Protein AF-A0A2U1LQ80-F1 (afdb_monomer)

Solvent-accessible surface area (backbone atoms only — not comparable to full-atom values): 10717 Å² total; per-residue (Å²): 140,83,84,79,78,84,87,74,78,78,89,77,69,81,46,72,64,56,53,51,50,54,51,46,55,55,49,49,58,48,53,52,50,54,53,51,53,50,54,48,48,55,48,53,52,48,57,50,51,53,54,51,50,52,55,50,50,56,52,48,53,51,54,51,49,54,48,52,48,60,57,67,75,44,65,92,83,69,64,92,71,76,78,71,77,60,92,69,67,73,64,74,79,62,52,46,101,83,73,44,76,65,75,83,79,89,71,87,81,82,80,89,72,83,82,85,84,85,87,78,91,86,86,90,88,91,86,82,90,82,91,79,90,76,81,77,75,88,86,78,81,84,78,83,77,87,74,75,85,78,82,82,88,134

Radius of gyration: 53.51 Å; Cα contacts (8 Å, |Δi|>4): 10; chains: 1; bounding box: 124×68×144 Å

Sequence (154 aa):
MVQHSFKDPITGRVTDLEKIVKKFIRKSYRNQRETQETIWGIKMEYDGVLKSHASAIQKLEAQVGNLAETIRDRDAGGLPSTTETNPRDLAHAITTRSGLNYKEPTYPIMNDNENEKATSSNDVDKSTLVTDERRAKPYIPPIPFLGRMRKEKE

Foldseek 3Di:
DDDDDPDDDPVDCCDVVNVVVVVVVVVVVVVVVVVVVVVVVVVVVVVVVVVVVVVVVVVVVVVVVVVVVVVVPDDDPDDPPPPDPDPCPVPDFDADPVRHGDDDDDDDDPPPDDYDDDDDDDDDDDDDDDDDDPPDDDDDDDDPDPDDDDDDDD

Structure (mmCIF, N/CA/C/O backbone):
data_AF-A0A2U1LQ80-F1
#
_entry.id   AF-A0A2U1LQ80-F1
#
loop_
_atom_site.group_PDB
_atom_site.id
_atom_site.type_symbol
_atom_site.label_atom_id
_atom_site.label_alt_id
_atom_site.label_comp_id
_atom_site.label_asym_id
_atom_site.label_entity_id
_atom_site.label_seq_id
_atom_site.pdbx_PDB_ins_code
_atom_site.Cartn_x
_atom_site.Cartn_y
_atom_site.Cartn_z
_atom_site.occupancy
_atom_site.B_iso_or_equiv
_atom_site.auth_seq_id
_atom_site.auth_comp_id
_atom_site.auth_asym_id
_atom_site.auth_atom_id
_atom_site.pdbx_PDB_mode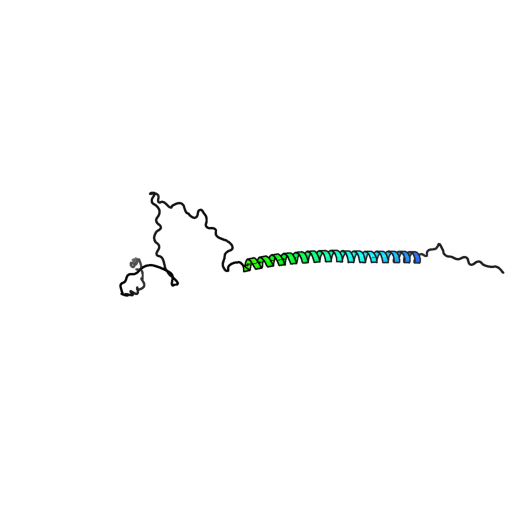l_num
ATOM 1 N N . MET A 1 1 ? 48.144 -18.373 -73.663 1.00 44.50 1 MET A N 1
ATOM 2 C CA . MET A 1 1 ? 47.344 -18.435 -72.418 1.00 44.50 1 MET A CA 1
ATOM 3 C C . MET A 1 1 ? 47.581 -17.159 -71.632 1.00 44.50 1 MET A C 1
ATOM 5 O O . MET A 1 1 ? 48.704 -16.950 -71.201 1.00 44.50 1 MET A O 1
ATOM 9 N N . VAL A 1 2 ? 46.565 -16.308 -71.472 1.00 48.53 2 VAL A N 1
ATOM 10 C CA . VAL A 1 2 ? 46.635 -15.133 -70.588 1.00 48.53 2 VAL A CA 1
ATOM 11 C C . VAL A 1 2 ? 45.792 -15.445 -69.358 1.00 48.53 2 VAL A C 1
ATOM 13 O O . VAL A 1 2 ? 44.580 -15.612 -69.468 1.00 48.53 2 VAL A O 1
ATOM 16 N N . GLN A 1 3 ? 46.433 -15.587 -68.199 1.00 56.12 3 GLN A N 1
ATOM 17 C CA . GLN A 1 3 ? 45.727 -15.778 -66.936 1.00 56.12 3 GLN A CA 1
ATOM 18 C C . GLN A 1 3 ? 45.266 -14.415 -66.414 1.00 56.12 3 GLN A C 1
ATOM 20 O O . GLN A 1 3 ? 46.057 -13.649 -65.864 1.00 56.12 3 GLN A O 1
ATOM 25 N N . HIS A 1 4 ? 43.980 -14.108 -66.571 1.00 47.34 4 HIS A N 1
ATOM 26 C CA . HIS A 1 4 ? 43.371 -12.997 -65.847 1.00 47.34 4 HIS A CA 1
ATOM 27 C C . HIS A 1 4 ? 43.188 -13.409 -64.384 1.00 47.34 4 HIS A C 1
ATOM 29 O O . HIS A 1 4 ? 42.364 -14.267 -64.072 1.00 47.34 4 HIS A O 1
ATOM 35 N N . SER A 1 5 ? 43.969 -12.809 -63.483 1.00 56.84 5 SER A N 1
ATOM 36 C CA . SER A 1 5 ? 43.771 -12.998 -62.046 1.00 56.84 5 SER A CA 1
ATOM 37 C C . SER A 1 5 ? 42.475 -12.313 -61.615 1.00 56.84 5 SER A C 1
ATOM 39 O O . SER A 1 5 ? 42.338 -11.091 -61.706 1.00 56.84 5 SER A O 1
ATOM 41 N N . PHE A 1 6 ? 41.516 -13.107 -61.142 1.00 54.78 6 PHE A N 1
ATOM 42 C CA . PHE A 1 6 ? 40.298 -12.592 -60.532 1.00 54.78 6 PHE A CA 1
ATOM 43 C C . PHE A 1 6 ? 40.647 -12.029 -59.148 1.00 54.78 6 PHE A C 1
ATOM 45 O O . PHE A 1 6 ? 40.761 -12.764 -58.168 1.00 54.78 6 PHE A O 1
ATOM 52 N N . LYS A 1 7 ? 40.905 -10.720 -59.088 1.00 58.38 7 LYS A N 1
ATOM 53 C CA . LYS A 1 7 ? 41.129 -9.999 -57.833 1.00 58.38 7 LYS A CA 1
ATOM 54 C C . LYS A 1 7 ? 39.790 -9.666 -57.187 1.00 58.38 7 LYS A C 1
ATOM 56 O O . LYS A 1 7 ? 39.211 -8.632 -57.494 1.00 58.38 7 LYS A O 1
ATOM 61 N N . ASP A 1 8 ? 39.392 -10.487 -56.230 1.00 66.44 8 ASP A N 1
ATOM 62 C CA . ASP A 1 8 ? 38.507 -10.101 -55.133 1.00 66.44 8 ASP A CA 1
ATOM 63 C C . ASP A 1 8 ? 39.153 -10.615 -53.835 1.00 66.44 8 ASP A C 1
ATOM 65 O O . ASP A 1 8 ? 39.732 -11.704 -53.825 1.00 66.44 8 ASP A O 1
ATOM 69 N N . PRO A 1 9 ? 39.153 -9.806 -52.760 1.00 56.47 9 PRO A N 1
ATOM 70 C CA . PRO A 1 9 ? 37.917 -9.661 -52.002 1.00 56.47 9 PRO A CA 1
ATOM 71 C C . PRO A 1 9 ? 37.543 -8.215 -51.644 1.00 56.47 9 PRO A C 1
ATOM 73 O O . PRO A 1 9 ? 38.372 -7.313 -51.541 1.00 56.47 9 PRO A O 1
ATOM 76 N N . ILE A 1 10 ? 36.254 -8.025 -51.357 1.00 58.75 10 ILE A N 1
ATOM 77 C CA . ILE A 1 10 ? 35.599 -6.742 -51.054 1.00 58.75 10 ILE A CA 1
ATOM 78 C C . ILE A 1 10 ? 35.879 -6.304 -49.591 1.00 58.75 10 ILE A C 1
ATOM 80 O O . ILE A 1 10 ? 35.008 -5.803 -48.883 1.00 58.75 10 ILE A O 1
ATOM 84 N N . THR A 1 11 ? 37.108 -6.482 -49.093 1.00 52.72 11 THR A N 1
ATOM 85 C CA . THR A 1 11 ? 37.522 -6.323 -47.677 1.00 52.72 11 THR A CA 1
ATOM 86 C C . THR A 1 11 ? 37.640 -4.869 -47.188 1.00 52.72 11 THR A C 1
ATOM 88 O O . 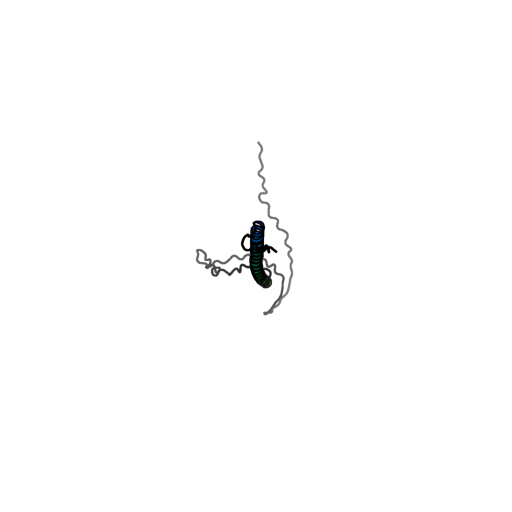THR A 1 11 ? 38.432 -4.556 -46.302 1.00 52.72 11 THR A O 1
ATOM 91 N N . GLY A 1 12 ? 36.827 -3.961 -47.731 1.00 58.69 12 GLY A N 1
ATOM 92 C CA . GLY A 1 12 ? 36.806 -2.549 -47.328 1.00 58.69 12 GLY A CA 1
ATOM 93 C C . GLY A 1 12 ? 35.555 -1.756 -47.719 1.00 58.69 12 GLY A C 1
ATOM 94 O O . GLY A 1 12 ? 35.339 -0.670 -47.185 1.00 58.69 12 GLY A O 1
ATOM 95 N N . ARG A 1 13 ? 34.692 -2.274 -48.606 1.00 62.66 13 ARG A N 1
ATOM 96 C CA . ARG A 1 13 ? 33.440 -1.599 -48.995 1.00 62.66 13 ARG A CA 1
ATOM 97 C C . ARG A 1 13 ? 32.253 -2.171 -48.222 1.00 62.66 13 ARG A C 1
ATOM 99 O O . ARG A 1 13 ? 31.451 -2.914 -48.776 1.00 62.66 13 ARG A O 1
ATOM 106 N N . VAL A 1 14 ? 32.135 -1.785 -46.949 1.00 65.06 14 VAL A N 1
ATOM 107 C CA . VAL A 1 14 ? 30.913 -2.015 -46.157 1.00 65.06 14 VAL A CA 1
ATOM 108 C C . VAL A 1 14 ? 29.746 -1.362 -46.897 1.00 65.06 14 VAL A C 1
ATOM 110 O O . VAL A 1 14 ? 29.712 -0.133 -47.028 1.00 65.06 14 VAL A O 1
ATOM 113 N N . THR A 1 15 ? 28.813 -2.169 -47.403 1.00 79.56 15 THR A N 1
ATOM 114 C CA . THR A 1 15 ? 27.678 -1.651 -48.185 1.00 79.56 15 THR A CA 1
ATOM 115 C C . THR A 1 15 ? 26.772 -0.792 -47.299 1.00 79.56 15 THR A C 1
ATOM 117 O O . THR A 1 15 ? 26.693 -1.003 -46.086 1.00 79.56 15 THR A O 1
ATOM 120 N N . ASP A 1 16 ? 26.064 0.186 -47.867 1.00 86.38 16 ASP A N 1
ATOM 121 C CA . ASP A 1 16 ? 25.181 1.037 -47.053 1.00 86.38 16 ASP A CA 1
ATOM 122 C C . ASP A 1 16 ? 24.046 0.236 -46.398 1.00 86.38 16 ASP A C 1
ATOM 124 O O . ASP A 1 16 ? 23.684 0.504 -45.250 1.00 86.38 16 ASP A O 1
ATOM 128 N N . LEU A 1 17 ? 23.586 -0.837 -47.052 1.00 89.56 17 LEU A N 1
ATOM 129 C CA . LEU A 1 17 ? 22.683 -1.821 -46.456 1.00 89.56 17 LEU A CA 1
ATOM 130 C C . LEU A 1 17 ? 23.306 -2.502 -45.227 1.00 89.56 17 LEU A C 1
ATOM 132 O O . LEU A 1 17 ? 22.665 -2.586 -44.184 1.00 89.56 17 LEU A O 1
ATOM 136 N N . GLU A 1 18 ? 24.563 -2.940 -45.301 1.00 87.81 18 GLU A N 1
ATOM 137 C CA . GLU A 1 18 ? 25.265 -3.568 -44.176 1.00 87.81 18 GLU A CA 1
ATOM 138 C C . GLU A 1 18 ? 25.426 -2.605 -42.983 1.00 87.81 18 GLU A C 1
ATOM 140 O O . GLU A 1 18 ? 25.276 -3.018 -41.829 1.00 87.81 18 GLU A O 1
ATOM 145 N N . LYS A 1 19 ? 25.649 -1.305 -43.234 1.00 90.88 19 LYS A N 1
ATOM 146 C CA . LYS A 1 19 ? 25.646 -0.264 -42.185 1.00 90.88 19 LYS A CA 1
ATOM 147 C C . LYS A 1 19 ? 24.267 -0.135 -41.533 1.00 90.88 19 LYS A C 1
ATOM 149 O O . LYS A 1 19 ? 24.178 -0.074 -40.305 1.00 90.88 19 LYS A O 1
ATOM 154 N N . ILE A 1 20 ? 23.198 -0.115 -42.336 1.00 94.00 20 ILE A N 1
ATOM 155 C CA . ILE A 1 20 ? 21.808 -0.036 -41.859 1.00 94.00 20 ILE A CA 1
ATOM 156 C C . ILE A 1 20 ? 21.456 -1.274 -41.027 1.00 94.00 20 ILE A C 1
ATOM 158 O O . ILE A 1 20 ? 20.967 -1.124 -39.909 1.00 94.00 20 ILE A O 1
ATOM 162 N N . VAL A 1 21 ? 21.780 -2.479 -41.504 1.00 95.56 21 VAL A N 1
ATOM 163 C CA . VAL A 1 21 ? 21.547 -3.746 -40.793 1.00 95.56 21 VAL A CA 1
ATOM 164 C C . VAL A 1 21 ? 22.328 -3.790 -39.476 1.00 95.56 21 VAL A C 1
ATOM 166 O O . VAL A 1 21 ? 21.740 -4.065 -38.432 1.00 95.56 21 VAL A O 1
ATOM 169 N N . LYS A 1 22 ? 23.616 -3.418 -39.460 1.00 94.81 22 LYS A N 1
ATOM 170 C CA . LYS A 1 22 ? 24.408 -3.325 -38.217 1.00 94.81 22 LYS A CA 1
ATOM 171 C C . LYS A 1 22 ? 23.827 -2.305 -37.228 1.00 94.81 22 LYS A C 1
ATOM 173 O O . LYS A 1 22 ? 23.780 -2.578 -36.026 1.00 94.81 22 LYS A O 1
ATOM 178 N N . LYS A 1 23 ? 23.350 -1.149 -37.709 1.00 96.31 23 LYS A N 1
ATOM 179 C CA . LYS A 1 23 ? 22.676 -0.129 -36.884 1.00 96.31 23 LYS A CA 1
ATOM 180 C C . LYS A 1 23 ? 21.343 -0.644 -36.332 1.00 96.31 23 LYS A C 1
ATOM 182 O O . LYS A 1 23 ? 21.068 -0.427 -35.154 1.00 96.31 23 LYS A O 1
ATOM 187 N N . PHE A 1 24 ? 20.556 -1.346 -37.146 1.00 97.38 24 PHE A N 1
ATOM 188 C CA . PHE A 1 24 ? 19.296 -1.973 -36.748 1.00 97.38 24 PHE A CA 1
ATOM 189 C C . PHE A 1 24 ? 19.519 -3.039 -35.672 1.00 97.38 24 PHE A C 1
ATOM 191 O O . PHE A 1 24 ? 18.947 -2.918 -34.595 1.00 97.38 24 PHE A O 1
ATOM 198 N N . ILE A 1 25 ? 20.413 -4.006 -35.902 1.00 96.88 25 ILE A N 1
ATOM 199 C CA . ILE A 1 25 ? 20.749 -5.070 -34.941 1.00 96.88 25 ILE A CA 1
ATOM 200 C C . ILE A 1 25 ? 21.203 -4.466 -33.603 1.00 96.88 25 ILE A C 1
ATOM 202 O O . ILE A 1 25 ? 20.676 -4.812 -32.546 1.00 96.88 25 ILE A O 1
ATOM 206 N N . ARG A 1 26 ? 22.125 -3.491 -33.635 1.00 96.44 26 ARG A N 1
ATOM 207 C CA . ARG A 1 26 ? 22.607 -2.806 -32.423 1.00 96.44 26 ARG A CA 1
ATOM 208 C C . ARG A 1 26 ? 21.502 -2.026 -31.701 1.00 96.44 26 ARG A C 1
ATOM 210 O O . ARG A 1 26 ? 21.505 -1.994 -30.472 1.00 96.44 26 ARG A O 1
ATOM 217 N N . LYS A 1 27 ? 20.578 -1.388 -32.431 1.00 97.56 27 LYS A N 1
ATOM 218 C CA . LYS A 1 27 ? 19.426 -0.688 -31.838 1.00 97.56 27 LYS A CA 1
ATOM 219 C C . LYS A 1 27 ? 18.412 -1.675 -31.254 1.00 97.56 27 LYS A C 1
ATOM 221 O O . LYS A 1 27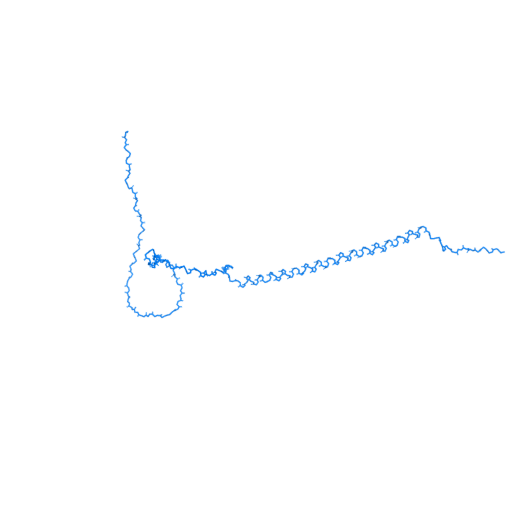 ? 17.908 -1.420 -30.169 1.00 97.56 27 LYS A O 1
ATOM 226 N N . SER A 1 28 ? 18.168 -2.797 -31.930 1.00 97.06 28 SER A N 1
ATOM 227 C CA . SER A 1 28 ? 17.253 -3.858 -31.500 1.00 97.06 28 SER A CA 1
ATOM 228 C C . SER A 1 28 ? 17.681 -4.451 -30.156 1.00 97.06 28 SER A C 1
ATOM 230 O O . SER A 1 28 ? 16.921 -4.382 -29.194 1.00 97.06 28 SER A O 1
ATOM 232 N N . TYR A 1 29 ? 18.937 -4.902 -30.030 1.00 96.75 29 TYR A N 1
ATOM 233 C CA . TYR A 1 29 ? 19.451 -5.438 -28.762 1.00 96.75 29 TYR A CA 1
ATOM 234 C C . TYR A 1 29 ? 19.457 -4.413 -27.621 1.00 96.75 29 TYR A C 1
ATOM 236 O O . TYR A 1 29 ? 19.205 -4.775 -26.473 1.00 96.75 29 TYR A O 1
ATOM 244 N N . ARG A 1 30 ? 19.731 -3.136 -27.925 1.00 96.12 30 ARG A N 1
ATOM 245 C CA . ARG A 1 30 ? 19.659 -2.052 -26.938 1.00 96.12 30 ARG A CA 1
ATOM 246 C C . ARG A 1 30 ? 18.227 -1.868 -26.432 1.00 96.12 30 ARG A C 1
ATOM 248 O O . ARG A 1 30 ? 18.005 -1.981 -25.235 1.00 96.12 30 ARG A O 1
ATOM 255 N N . ASN A 1 31 ? 17.276 -1.671 -27.346 1.00 95.94 31 ASN A N 1
ATOM 256 C CA . ASN A 1 31 ? 15.862 -1.505 -27.018 1.00 95.94 31 ASN A CA 1
ATOM 257 C C . ASN A 1 31 ? 15.328 -2.719 -26.245 1.00 95.94 31 ASN A C 1
ATOM 259 O O . ASN A 1 31 ? 14.625 -2.561 -25.258 1.00 95.94 31 ASN A O 1
ATOM 263 N N . GLN A 1 32 ? 15.698 -3.938 -26.654 1.00 95.88 32 GLN A N 1
ATOM 264 C CA . GLN A 1 32 ? 15.327 -5.153 -25.933 1.00 95.88 32 GLN A CA 1
ATOM 265 C C . GLN A 1 32 ? 15.857 -5.128 -24.493 1.00 95.88 32 GLN A C 1
ATOM 267 O O . GLN A 1 32 ? 15.075 -5.351 -23.574 1.00 95.88 32 GLN A O 1
ATOM 272 N N . ARG A 1 33 ? 17.138 -4.804 -24.269 1.00 95.56 33 ARG A N 1
ATOM 273 C CA . ARG A 1 33 ? 17.686 -4.676 -22.909 1.00 95.56 33 ARG A CA 1
ATOM 274 C C . ARG A 1 33 ? 16.940 -3.617 -22.094 1.00 95.56 33 ARG A C 1
ATOM 276 O O . ARG A 1 33 ? 16.495 -3.931 -21.000 1.00 95.56 33 ARG A O 1
ATOM 283 N N . GLU A 1 34 ? 16.739 -2.424 -22.647 1.00 96.50 34 GLU A N 1
ATOM 284 C CA . GLU A 1 34 ? 16.012 -1.324 -21.994 1.00 96.50 34 GLU A CA 1
ATOM 285 C C . GLU A 1 34 ? 14.571 -1.744 -21.619 1.00 96.50 34 GLU A C 1
ATOM 287 O O . GLU A 1 34 ? 14.108 -1.475 -20.510 1.00 96.50 34 GLU A O 1
ATOM 292 N N . THR A 1 35 ? 13.871 -2.502 -22.476 1.00 96.81 35 THR A N 1
ATOM 293 C CA . THR A 1 35 ? 12.548 -3.062 -22.127 1.00 96.81 35 THR A CA 1
ATOM 294 C C . THR A 1 35 ? 12.604 -4.122 -21.023 1.00 96.81 35 THR A C 1
ATOM 296 O O . THR A 1 35 ? 11.695 -4.185 -20.205 1.00 96.81 35 THR A O 1
ATOM 299 N N . GLN A 1 36 ? 13.659 -4.940 -20.949 1.00 96.25 36 GLN A N 1
ATOM 300 C CA . GLN A 1 36 ? 13.811 -5.920 -19.864 1.00 96.25 36 GLN A CA 1
ATOM 301 C C . GLN A 1 36 ? 14.172 -5.239 -18.536 1.00 96.25 36 GLN A C 1
ATOM 303 O O . GLN A 1 36 ? 13.628 -5.603 -17.499 1.00 96.25 36 GLN A O 1
ATOM 308 N N . GLU A 1 37 ? 15.041 -4.226 -18.564 1.00 97.19 37 GLU A N 1
ATOM 309 C CA . GLU A 1 37 ? 15.431 -3.442 -17.386 1.00 97.19 37 GLU A CA 1
ATOM 310 C C . GLU A 1 37 ? 14.246 -2.649 -16.814 1.00 97.19 37 GLU A C 1
ATOM 312 O O . GLU A 1 37 ? 14.047 -2.652 -15.601 1.00 97.19 37 GLU A O 1
ATOM 317 N N . THR A 1 38 ? 13.401 -2.048 -17.661 1.00 97.62 38 THR A N 1
ATOM 318 C CA . THR A 1 38 ? 12.181 -1.355 -17.198 1.00 97.62 38 THR A CA 1
ATOM 319 C C . THR A 1 38 ? 11.138 -2.320 -16.630 1.00 97.62 38 THR A C 1
ATOM 321 O O . THR A 1 38 ? 10.621 -2.067 -15.544 1.00 97.62 38 THR A O 1
ATOM 324 N N . ILE A 1 39 ? 10.873 -3.459 -17.285 1.00 98.12 39 ILE A N 1
ATOM 325 C CA . ILE A 1 39 ? 9.977 -4.506 -16.752 1.00 98.12 39 ILE A CA 1
ATOM 326 C C . ILE A 1 39 ? 10.496 -5.042 -15.409 1.00 98.12 39 ILE A C 1
ATOM 328 O O . ILE A 1 39 ? 9.714 -5.229 -14.475 1.00 98.12 39 ILE A O 1
ATOM 332 N N . TRP A 1 40 ? 11.808 -5.261 -15.284 1.00 98.19 40 TRP A N 1
ATOM 333 C CA . TRP A 1 40 ? 12.425 -5.702 -14.034 1.00 98.19 40 TRP A CA 1
ATOM 334 C C . TRP A 1 40 ? 12.310 -4.650 -12.925 1.00 98.19 40 TRP A C 1
ATOM 336 O O . TRP A 1 40 ? 11.951 -5.000 -11.802 1.00 98.19 40 TRP A O 1
ATOM 346 N N . GLY A 1 41 ? 12.552 -3.372 -13.234 1.00 98.06 41 GLY A N 1
ATOM 347 C CA . GLY A 1 41 ? 12.378 -2.259 -12.296 1.00 98.06 41 GLY A CA 1
ATOM 348 C C . GLY A 1 41 ? 10.950 -2.180 -11.755 1.00 98.06 41 GLY A C 1
ATOM 349 O O . GLY A 1 41 ? 10.753 -2.260 -10.545 1.00 98.06 41 GLY A O 1
ATOM 350 N N . ILE A 1 42 ? 9.955 -2.160 -12.650 1.00 98.06 42 ILE A N 1
ATOM 351 C CA . ILE A 1 42 ? 8.524 -2.152 -12.295 1.00 98.06 42 ILE A CA 1
ATOM 352 C C . ILE A 1 42 ? 8.173 -3.350 -11.401 1.00 98.06 42 ILE A C 1
ATOM 354 O O . ILE A 1 42 ? 7.477 -3.195 -10.398 1.00 98.06 42 ILE A O 1
ATOM 358 N N . LYS A 1 43 ? 8.679 -4.549 -11.725 1.00 98.19 43 LYS A N 1
ATOM 359 C CA . LYS A 1 43 ? 8.456 -5.742 -10.900 1.00 98.19 43 LYS A CA 1
ATOM 360 C C . LYS A 1 43 ? 9.060 -5.588 -9.499 1.00 98.19 43 LYS A C 1
ATOM 362 O O . LYS A 1 43 ? 8.392 -5.898 -8.519 1.00 98.19 43 LYS A O 1
ATOM 367 N N . MET A 1 44 ? 10.301 -5.112 -9.394 1.00 96.75 44 MET A N 1
ATOM 368 C CA . MET A 1 44 ? 10.987 -4.930 -8.109 1.00 96.75 44 MET A CA 1
ATOM 369 C C . MET A 1 44 ? 10.309 -3.873 -7.226 1.00 96.75 44 MET A C 1
ATOM 371 O O . MET A 1 44 ? 10.193 -4.077 -6.017 1.00 96.75 44 MET A O 1
ATOM 375 N N . GLU A 1 45 ? 9.831 -2.777 -7.818 1.00 97.56 45 GLU A N 1
ATOM 376 C CA . GLU A 1 45 ? 9.026 -1.765 -7.125 1.00 97.56 45 GLU A CA 1
ATOM 377 C C . GLU A 1 45 ? 7.711 -2.366 -6.611 1.00 97.56 45 GLU A C 1
ATOM 379 O O . GLU A 1 45 ? 7.378 -2.208 -5.434 1.00 97.56 45 GLU A O 1
ATOM 384 N N . TYR A 1 46 ? 7.005 -3.129 -7.451 1.00 98.25 46 TYR A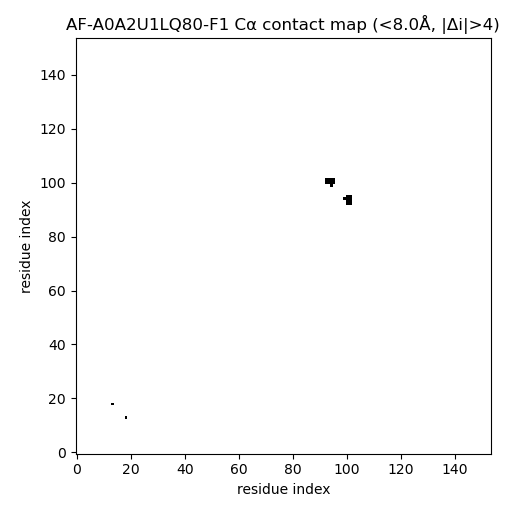 N 1
ATOM 385 C CA . TYR A 1 46 ? 5.756 -3.795 -7.081 1.00 98.25 46 TYR A CA 1
ATOM 386 C C . TYR A 1 46 ? 5.951 -4.832 -5.961 1.00 98.25 46 TYR A C 1
ATOM 388 O O . TYR A 1 46 ? 5.223 -4.808 -4.970 1.00 98.25 46 TYR A O 1
ATOM 396 N N . ASP A 1 47 ? 6.983 -5.680 -6.049 1.00 98.00 47 ASP A N 1
ATOM 397 C CA . ASP A 1 47 ? 7.350 -6.647 -5.003 1.00 98.00 47 ASP A CA 1
ATOM 398 C C . ASP A 1 47 ? 7.702 -5.946 -3.672 1.00 98.00 47 ASP A C 1
ATOM 400 O O . ASP A 1 47 ? 7.424 -6.475 -2.591 1.00 98.00 47 ASP A O 1
ATOM 404 N N . GLY A 1 48 ? 8.301 -4.749 -3.723 1.00 97.50 48 GLY A N 1
ATOM 405 C CA . GLY A 1 48 ? 8.571 -3.913 -2.549 1.00 97.50 48 GLY A CA 1
ATOM 406 C C . GLY A 1 48 ? 7.297 -3.342 -1.919 1.00 97.50 48 GLY A C 1
ATOM 407 O O . GLY A 1 48 ? 7.094 -3.459 -0.706 1.00 97.50 48 GLY A O 1
ATOM 408 N N . VAL A 1 49 ? 6.409 -2.784 -2.743 1.00 98.12 49 VAL A N 1
ATOM 409 C CA . VAL A 1 49 ? 5.105 -2.244 -2.326 1.00 98.12 49 VAL A CA 1
ATOM 410 C C . VAL A 1 49 ? 4.224 -3.343 -1.718 1.00 98.12 49 VAL A C 1
ATOM 412 O O . VAL A 1 49 ? 3.697 -3.157 -0.620 1.00 98.12 49 VAL A O 1
ATOM 415 N N . LEU A 1 50 ? 4.146 -4.523 -2.344 1.00 98.06 50 LEU A N 1
ATOM 416 C CA . LEU A 1 50 ? 3.425 -5.690 -1.817 1.00 98.06 50 LEU A CA 1
ATOM 417 C C . LEU A 1 50 ? 3.914 -6.105 -0.422 1.00 98.06 50 LEU A C 1
ATOM 419 O O . LEU A 1 50 ? 3.101 -6.305 0.479 1.00 98.06 50 LEU A O 1
ATOM 423 N N . LYS A 1 51 ? 5.234 -6.204 -0.211 1.00 97.75 51 LYS A N 1
ATOM 424 C CA . LYS A 1 51 ? 5.814 -6.559 1.100 1.00 97.75 51 LYS A CA 1
ATOM 425 C C . LYS A 1 51 ? 5.515 -5.512 2.172 1.00 97.75 51 LYS A C 1
ATOM 427 O O . LYS A 1 51 ? 5.251 -5.869 3.322 1.00 97.75 51 LYS A O 1
ATOM 432 N N . SER A 1 52 ? 5.532 -4.232 1.797 1.00 97.62 52 SER A N 1
ATOM 433 C CA . SER A 1 52 ? 5.170 -3.129 2.691 1.00 97.62 52 SER A CA 1
ATOM 434 C C . SER A 1 52 ? 3.697 -3.217 3.107 1.00 97.62 52 SER A C 1
ATOM 436 O O . SER A 1 52 ? 3.392 -3.189 4.300 1.00 97.62 52 SER A O 1
ATOM 438 N N . HIS A 1 53 ? 2.786 -3.444 2.151 1.00 98.12 53 HIS A N 1
ATOM 439 C CA . HIS A 1 53 ? 1.365 -3.650 2.439 1.00 98.12 53 HIS A CA 1
ATOM 440 C C . HIS A 1 53 ? 1.104 -4.894 3.292 1.00 98.12 53 HIS A C 1
ATOM 442 O O . HIS A 1 53 ? 0.371 -4.788 4.269 1.00 98.12 53 HIS A O 1
ATOM 448 N N . ALA A 1 54 ? 1.733 -6.036 2.999 1.00 98.19 54 ALA A N 1
ATOM 449 C CA . ALA A 1 54 ? 1.608 -7.241 3.821 1.00 98.19 54 ALA A CA 1
ATOM 450 C C . ALA A 1 54 ? 2.038 -6.980 5.278 1.00 98.19 54 ALA A C 1
ATOM 452 O O . ALA A 1 54 ? 1.332 -7.344 6.215 1.00 98.19 54 ALA A O 1
ATOM 453 N N . SER A 1 55 ? 3.145 -6.253 5.470 1.00 97.44 55 SER A N 1
ATOM 454 C CA . SER A 1 55 ? 3.629 -5.849 6.798 1.00 97.44 55 SER A CA 1
ATOM 455 C C . SER A 1 55 ? 2.689 -4.862 7.505 1.00 97.44 55 SER A C 1
ATOM 457 O O . SER A 1 55 ? 2.586 -4.872 8.730 1.00 97.44 55 SER A O 1
ATOM 459 N N . ALA A 1 56 ? 2.019 -3.980 6.758 1.00 98.31 56 ALA A N 1
ATOM 460 C CA . ALA A 1 56 ? 1.031 -3.050 7.300 1.00 98.31 56 ALA A CA 1
ATOM 461 C C . ALA A 1 56 ? -0.266 -3.769 7.706 1.00 98.31 56 ALA A C 1
ATOM 463 O O . ALA A 1 56 ? -0.782 -3.509 8.790 1.00 98.31 56 ALA A O 1
ATOM 464 N N . ILE A 1 57 ? -0.744 -4.712 6.887 1.00 98.31 57 ILE A N 1
ATOM 465 C CA . ILE A 1 57 ? -1.907 -5.560 7.184 1.00 98.31 57 ILE A CA 1
ATOM 466 C C . ILE A 1 57 ? -1.644 -6.378 8.451 1.00 98.31 57 ILE A C 1
ATOM 468 O O . ILE A 1 57 ? -2.425 -6.276 9.388 1.00 98.31 57 ILE A O 1
ATOM 472 N N . GLN A 1 58 ? -0.499 -7.059 8.555 1.00 98.31 58 GLN A N 1
ATOM 473 C CA . GLN A 1 58 ? -0.137 -7.835 9.749 1.00 98.31 58 GLN A CA 1
ATOM 474 C C . GLN A 1 58 ? -0.104 -6.983 11.036 1.00 98.31 58 GLN A C 1
ATOM 476 O O . GLN A 1 58 ? -0.486 -7.442 12.113 1.00 98.31 58 GLN A O 1
ATOM 481 N N . LYS A 1 59 ? 0.326 -5.716 10.946 1.00 98.31 59 LYS A N 1
ATOM 482 C CA . LYS A 1 59 ? 0.278 -4.775 12.081 1.00 98.31 59 LYS A CA 1
ATOM 483 C C . LYS A 1 59 ? -1.153 -4.386 12.454 1.00 98.31 59 LYS A C 1
ATOM 485 O O . LYS A 1 59 ? -1.445 -4.279 13.642 1.00 98.31 59 LYS A O 1
ATOM 490 N N . LEU A 1 60 ? -2.029 -4.177 11.470 1.00 98.38 60 LEU A N 1
ATOM 491 C CA . LEU A 1 60 ? -3.448 -3.897 11.707 1.00 98.38 60 LEU A CA 1
ATOM 492 C C . LEU A 1 60 ? -4.163 -5.115 12.306 1.00 98.38 60 LEU A C 1
ATOM 494 O O . LEU A 1 60 ? -4.914 -4.954 13.260 1.00 98.38 60 LEU A O 1
ATOM 498 N N . GLU A 1 61 ? -3.879 -6.325 11.819 1.00 97.88 61 GLU A N 1
ATOM 499 C CA . GLU A 1 61 ? -4.380 -7.584 12.385 1.00 97.88 61 GLU A CA 1
ATOM 500 C C . GLU A 1 61 ? -4.001 -7.721 13.865 1.00 97.88 61 GLU A C 1
ATOM 502 O O . GLU A 1 61 ? -4.868 -7.988 14.694 1.00 97.88 61 GLU A O 1
ATOM 507 N N . ALA A 1 62 ? -2.740 -7.453 14.223 1.00 97.62 62 ALA A N 1
ATOM 508 C CA . ALA A 1 62 ? -2.292 -7.465 15.617 1.00 97.62 62 ALA A CA 1
ATOM 509 C C . ALA A 1 62 ? -2.978 -6.381 16.474 1.00 97.62 62 ALA A C 1
ATOM 511 O O . ALA A 1 62 ? -3.418 -6.660 17.586 1.00 97.62 62 ALA A O 1
ATOM 512 N N . GLN A 1 63 ? -3.124 -5.153 15.962 1.00 97.69 63 GLN A N 1
ATOM 513 C CA . GLN A 1 63 ? -3.824 -4.076 16.679 1.00 97.69 63 GLN A CA 1
ATOM 514 C C . GLN A 1 63 ? -5.307 -4.397 16.913 1.00 97.69 63 GLN A C 1
ATOM 516 O O . GLN A 1 63 ? -5.818 -4.165 18.008 1.00 97.69 63 GLN A O 1
ATOM 521 N N . VAL A 1 64 ? -5.991 -4.952 15.910 1.00 97.12 64 VAL A N 1
ATOM 522 C CA . VAL A 1 64 ? -7.398 -5.368 16.012 1.00 97.12 64 VAL A CA 1
ATOM 523 C C . VAL A 1 64 ? -7.546 -6.593 16.918 1.00 97.12 64 VAL A C 1
ATOM 525 O O . VAL A 1 64 ? -8.507 -6.652 17.680 1.00 97.12 64 VAL A O 1
ATOM 528 N N . GLY A 1 65 ? -6.589 -7.526 16.904 1.00 96.19 65 GLY A N 1
ATOM 529 C CA . GLY A 1 65 ? -6.529 -8.658 17.832 1.00 96.19 65 GLY A CA 1
ATOM 530 C C . GLY A 1 65 ? -6.455 -8.205 19.291 1.00 96.19 65 GLY A C 1
ATOM 531 O O . GLY A 1 65 ? -7.320 -8.567 20.086 1.00 96.19 65 GLY A O 1
ATOM 532 N N . ASN A 1 66 ? -5.502 -7.326 19.615 1.00 94.50 66 ASN A N 1
ATOM 533 C CA . ASN A 1 66 ? -5.367 -6.750 20.956 1.00 94.50 66 ASN A CA 1
ATOM 534 C C . ASN A 1 66 ? -6.621 -5.947 21.359 1.00 94.50 66 ASN A C 1
ATOM 536 O O . ASN A 1 66 ? -7.076 -6.018 22.499 1.00 94.50 66 ASN A O 1
ATOM 540 N N . LEU A 1 67 ? -7.221 -5.193 20.429 1.00 94.50 67 LEU A N 1
ATOM 541 C CA . LEU A 1 67 ? -8.467 -4.470 20.697 1.00 94.50 67 LEU A CA 1
ATOM 542 C C . LEU A 1 67 ? -9.623 -5.439 21.000 1.00 94.50 67 LEU A C 1
ATOM 544 O O . LEU A 1 67 ? -10.376 -5.211 21.942 1.00 94.50 67 LEU A O 1
ATOM 548 N N . ALA A 1 68 ? -9.746 -6.535 20.250 1.00 92.38 68 ALA A N 1
ATOM 549 C CA . ALA A 1 68 ? -10.752 -7.561 20.499 1.00 92.38 68 ALA A CA 1
ATOM 550 C C . ALA A 1 68 ? -10.561 -8.240 21.866 1.00 92.38 68 ALA A C 1
ATOM 552 O O . ALA A 1 68 ? -11.552 -8.497 22.544 1.00 92.38 68 ALA A O 1
ATOM 553 N N . GLU A 1 69 ? -9.319 -8.478 22.295 1.00 91.50 69 GLU A N 1
ATOM 554 C CA . GLU A 1 69 ? -8.988 -8.964 23.643 1.00 91.50 69 GLU A CA 1
ATOM 555 C C . GLU A 1 69 ? -9.449 -7.962 24.716 1.00 91.50 69 GLU A C 1
ATOM 557 O O . GLU A 1 69 ? -10.306 -8.296 25.531 1.00 91.50 69 GLU A O 1
ATOM 562 N N . THR A 1 70 ? -9.046 -6.686 24.625 1.00 87.69 70 THR A N 1
ATOM 563 C CA . THR A 1 70 ? -9.479 -5.649 25.592 1.00 87.69 70 THR A CA 1
ATOM 564 C C . THR A 1 70 ? -10.995 -5.411 25.636 1.00 87.69 70 THR A C 1
ATOM 566 O O . THR A 1 70 ? -11.516 -4.973 26.659 1.00 87.69 70 THR A O 1
ATOM 569 N N . ILE A 1 71 ? -11.729 -5.693 24.552 1.00 85.12 71 ILE A N 1
ATOM 570 C CA . ILE A 1 71 ? -13.200 -5.627 24.527 1.00 85.12 71 ILE A CA 1
ATOM 571 C C . ILE A 1 71 ? -13.832 -6.868 25.175 1.00 85.12 71 ILE A C 1
ATOM 573 O O . ILE A 1 71 ? -14.891 -6.743 25.789 1.00 85.12 71 ILE A O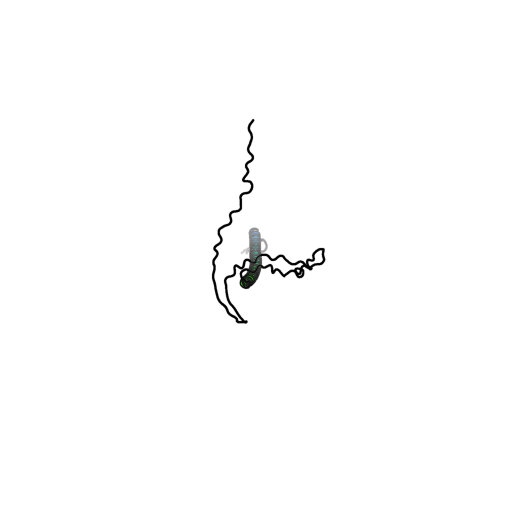 1
ATOM 577 N N . ARG A 1 72 ? -13.213 -8.049 25.044 1.00 84.50 72 ARG A N 1
ATOM 578 C CA . ARG A 1 72 ? -13.683 -9.306 25.656 1.00 84.50 72 ARG A CA 1
ATOM 579 C C . ARG A 1 72 ? -13.462 -9.334 27.163 1.00 84.50 72 ARG A C 1
ATOM 581 O O . ARG A 1 72 ? -14.330 -9.827 27.874 1.00 84.50 72 ARG A O 1
ATOM 588 N N . ASP A 1 73 ? -12.342 -8.786 27.621 1.00 81.75 73 ASP A N 1
ATOM 589 C CA . ASP A 1 73 ? -11.972 -8.737 29.039 1.00 81.75 73 ASP A CA 1
ATOM 590 C C . ASP A 1 73 ? -12.672 -7.594 29.798 1.00 81.75 73 ASP A C 1
ATOM 592 O O . ASP A 1 73 ? -12.537 -7.472 31.014 1.00 81.75 73 ASP A O 1
ATOM 596 N N . ARG A 1 74 ? -13.432 -6.739 29.098 1.00 75.06 74 ARG A N 1
ATOM 597 C CA . ARG A 1 74 ? -14.187 -5.645 29.711 1.00 75.06 74 ARG A CA 1
ATOM 598 C C . ARG A 1 74 ? -15.550 -6.122 30.209 1.00 75.06 74 ARG A C 1
ATOM 600 O O . ARG A 1 74 ? -16.402 -6.513 29.410 1.00 75.06 74 ARG A O 1
ATOM 607 N N . ASP A 1 75 ? -15.803 -5.925 31.500 1.00 68.31 75 ASP A N 1
ATOM 608 C CA . ASP A 1 75 ? -17.113 -6.149 32.111 1.00 68.31 75 ASP A CA 1
ATOM 609 C C . ASP A 1 75 ? -18.247 -5.424 31.364 1.00 68.31 75 ASP A C 1
ATOM 611 O 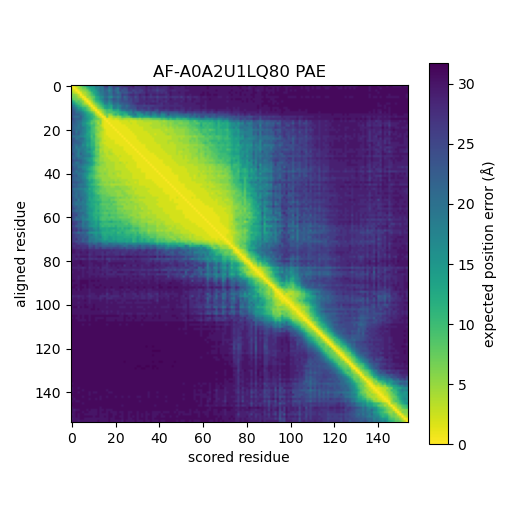O . ASP A 1 75 ? -18.185 -4.227 31.043 1.00 68.31 75 ASP A O 1
ATOM 615 N N . ALA A 1 76 ? -19.323 -6.162 31.088 1.00 65.75 76 ALA A N 1
ATOM 616 C CA . ALA A 1 76 ? -20.474 -5.659 30.352 1.00 65.75 76 ALA A CA 1
ATOM 617 C C . ALA A 1 76 ? -21.244 -4.615 31.182 1.00 65.75 76 ALA A C 1
ATOM 619 O O . ALA A 1 76 ? -21.979 -4.954 32.104 1.00 65.75 76 ALA A O 1
ATOM 620 N N . GLY A 1 77 ? -21.090 -3.338 30.821 1.00 66.62 77 GLY A N 1
ATOM 621 C CA . GLY A 1 77 ? -21.743 -2.202 31.486 1.00 66.62 77 GLY A CA 1
ATOM 622 C C . GLY A 1 77 ? -20.780 -1.234 32.180 1.00 66.62 77 GLY A C 1
ATOM 623 O O . GLY A 1 77 ? -21.196 -0.136 32.544 1.00 66.62 77 GLY A O 1
ATOM 624 N N . GLY A 1 78 ? -19.494 -1.581 32.301 1.00 64.50 78 GLY A N 1
ATOM 625 C CA . GLY A 1 78 ? -18.471 -0.666 32.809 1.00 64.50 78 GLY A CA 1
ATOM 626 C C . GLY A 1 78 ? -18.218 0.504 31.851 1.00 64.50 78 GLY A C 1
ATOM 627 O O . GLY A 1 78 ? -17.750 0.313 30.724 1.00 64.50 78 GLY A O 1
ATOM 628 N N . LEU A 1 79 ? -18.499 1.731 32.299 1.00 64.25 79 LEU A N 1
ATOM 629 C CA . LEU A 1 79 ? -18.042 2.948 31.625 1.00 64.25 79 LEU A CA 1
ATOM 630 C C . LEU A 1 79 ? -16.501 3.006 31.682 1.00 64.25 79 LEU A C 1
ATOM 632 O O . LEU A 1 79 ? -15.935 2.774 32.747 1.00 64.25 79 LEU A O 1
ATOM 636 N N . PRO A 1 80 ? -15.798 3.373 30.591 1.00 57.06 80 PRO A N 1
ATOM 637 C CA . PRO A 1 80 ? -14.334 3.493 30.599 1.00 57.06 80 PRO A CA 1
ATOM 638 C C . PRO A 1 80 ? -13.837 4.661 31.468 1.00 57.06 80 PRO A C 1
ATOM 640 O O . PRO A 1 80 ? -12.646 4.770 31.742 1.00 57.06 80 PRO A O 1
ATOM 643 N N . SER A 1 81 ? -14.743 5.544 31.896 1.00 58.38 81 SER A N 1
ATOM 644 C CA . SER A 1 81 ? -14.481 6.523 32.942 1.00 58.38 81 SER A CA 1
ATOM 645 C C . SER A 1 81 ? -14.650 5.844 34.298 1.00 58.38 81 SER A C 1
ATOM 647 O O . SER A 1 81 ? -15.742 5.824 34.863 1.00 58.38 81 SER A O 1
ATOM 649 N N . THR A 1 82 ? -13.551 5.316 34.834 1.00 61.56 82 THR A N 1
ATOM 650 C CA . THR A 1 82 ? -13.435 5.078 36.272 1.00 61.56 82 THR A CA 1
ATOM 651 C C . THR A 1 82 ? -13.558 6.430 36.972 1.00 61.56 82 THR A C 1
ATOM 653 O O . THR A 1 82 ? -12.623 7.233 36.951 1.00 61.56 82 THR A O 1
ATOM 656 N N . THR A 1 83 ? -14.718 6.722 37.556 1.00 64.19 83 THR A N 1
ATOM 657 C CA . THR A 1 83 ? -14.869 7.876 38.444 1.00 64.19 83 THR A CA 1
ATOM 658 C C . THR A 1 83 ? -14.118 7.580 39.734 1.00 64.19 83 THR A C 1
ATOM 660 O O . THR A 1 83 ? -14.676 6.992 40.660 1.00 64.19 83 THR A O 1
ATOM 663 N N . GLU A 1 84 ? -12.842 7.960 39.790 1.00 70.06 84 GLU A N 1
ATOM 664 C CA . GLU A 1 84 ? -12.126 8.039 41.060 1.00 70.06 84 GLU A CA 1
ATOM 665 C C . GLU A 1 84 ? -12.866 9.028 41.965 1.00 70.06 84 GLU A C 1
ATOM 667 O O . GLU A 1 84 ? -13.121 10.173 41.578 1.00 70.06 84 GLU A O 1
ATOM 672 N N . THR A 1 85 ? -13.244 8.583 43.165 1.00 67.50 85 THR A N 1
ATOM 673 C CA . THR A 1 85 ? -13.904 9.444 44.146 1.00 67.50 85 THR A CA 1
ATOM 674 C C . THR A 1 85 ? -12.994 10.626 44.449 1.00 67.50 85 THR A C 1
ATOM 676 O O . THR A 1 85 ? -11.847 10.442 44.858 1.00 67.50 85 THR A O 1
ATOM 679 N N . ASN A 1 86 ? -13.494 11.845 44.251 1.00 69.75 86 ASN A N 1
ATOM 680 C CA . ASN A 1 86 ? -12.721 13.056 44.495 1.00 69.75 86 ASN A CA 1
ATOM 681 C C . ASN A 1 86 ? -12.189 13.038 45.948 1.00 69.75 86 ASN A C 1
ATOM 683 O O . ASN A 1 86 ? -12.990 13.006 46.879 1.00 69.75 86 ASN A O 1
ATOM 687 N N . PRO A 1 87 ? -10.870 13.117 46.201 1.00 68.38 87 PRO A N 1
ATOM 688 C CA . PRO A 1 87 ? -10.339 13.098 47.568 1.00 68.38 87 PRO A CA 1
ATOM 689 C C . PRO A 1 87 ? -10.742 14.335 48.399 1.00 68.38 87 PRO A C 1
ATOM 691 O O . PRO A 1 87 ? -10.492 14.380 49.601 1.00 68.38 87 PRO A O 1
ATOM 694 N N . ARG A 1 88 ? -11.376 15.341 47.776 1.00 66.31 88 ARG A N 1
ATOM 695 C CA . ARG A 1 88 ? -12.023 16.495 48.427 1.00 66.31 88 ARG A CA 1
ATOM 696 C C . ARG A 1 88 ? -13.547 16.367 48.578 1.00 66.31 88 ARG A C 1
ATOM 698 O O . ARG A 1 88 ? -14.178 17.334 48.988 1.00 66.31 88 ARG A O 1
ATOM 705 N N . ASP A 1 89 ? -14.138 15.216 48.255 1.00 60.56 89 ASP A N 1
ATOM 706 C CA . ASP A 1 89 ? -15.583 14.956 48.405 1.00 60.56 89 ASP A CA 1
ATOM 707 C C . ASP A 1 89 ? -16.025 14.889 49.879 1.00 60.56 89 ASP A C 1
ATOM 709 O O . ASP A 1 89 ? -17.195 15.065 50.212 1.00 60.56 89 ASP A O 1
ATOM 713 N N . LEU A 1 90 ? -15.058 14.757 50.796 1.00 64.50 90 LEU A N 1
ATOM 714 C CA . LEU A 1 90 ? -15.211 15.113 52.206 1.00 64.50 90 LEU A CA 1
ATOM 715 C C . LEU A 1 90 ? -15.367 16.636 52.349 1.00 64.50 90 LEU A C 1
ATOM 717 O O . LEU A 1 90 ? -14.443 17.347 52.753 1.00 64.50 90 LEU A O 1
ATOM 721 N N . ALA A 1 91 ? -16.558 17.126 52.003 1.00 61.44 91 ALA A N 1
ATOM 722 C CA . ALA A 1 91 ? -16.956 18.515 52.153 1.00 61.44 91 ALA A CA 1
ATOM 723 C C . ALA A 1 91 ? -16.659 19.004 53.579 1.00 61.44 91 ALA A C 1
ATOM 725 O O . ALA A 1 91 ? -17.108 18.416 54.567 1.00 61.44 91 ALA A O 1
ATOM 726 N N . HIS A 1 92 ? -15.892 20.093 53.686 1.00 63.19 92 HIS A N 1
ATOM 727 C CA . HIS A 1 92 ? -15.571 20.709 54.971 1.00 63.19 92 HIS A CA 1
ATOM 728 C C . HIS A 1 92 ? -16.857 20.995 55.754 1.00 63.19 92 HIS A C 1
ATOM 730 O O . HIS A 1 92 ? -17.797 21.562 55.197 1.00 63.19 92 HIS A O 1
ATOM 736 N N . ALA A 1 93 ? -16.877 20.590 57.030 1.00 63.12 93 ALA A N 1
ATOM 737 C CA . ALA A 1 93 ? -18.071 20.538 57.871 1.00 63.12 93 ALA A CA 1
ATOM 738 C C . ALA A 1 93 ? -18.982 21.764 57.693 1.00 63.12 93 ALA A C 1
ATOM 740 O O . ALA A 1 93 ? -18.645 22.876 58.115 1.00 63.12 93 ALA A O 1
ATOM 741 N N . ILE A 1 94 ? -20.152 21.540 57.083 1.00 61.72 94 ILE A N 1
ATOM 742 C CA . ILE A 1 94 ? -21.173 22.572 56.925 1.00 61.72 94 ILE A CA 1
ATOM 743 C C . ILE A 1 94 ? -21.617 22.962 58.334 1.00 61.72 94 ILE A C 1
ATOM 745 O O . ILE A 1 94 ? -22.274 22.202 59.044 1.00 61.72 94 ILE A O 1
ATOM 749 N N . THR A 1 95 ? -21.211 24.150 58.760 1.00 70.38 95 THR A N 1
ATOM 750 C CA . THR A 1 95 ? -21.554 24.724 60.059 1.00 70.38 95 THR A CA 1
ATOM 751 C C . THR A 1 95 ? -22.448 25.931 59.837 1.00 70.38 95 THR A C 1
ATOM 753 O O . THR A 1 95 ? -22.284 26.701 58.889 1.00 70.38 95 THR A O 1
ATOM 756 N N . THR A 1 96 ? -23.449 26.093 60.695 1.00 74.06 96 THR A N 1
ATOM 757 C CA . THR A 1 96 ? -24.309 27.276 60.666 1.00 74.06 96 THR A CA 1
ATOM 758 C C . THR A 1 96 ? -23.510 28.514 61.085 1.00 74.06 96 THR A C 1
ATOM 760 O O . THR A 1 96 ? -22.495 28.418 61.775 1.00 74.06 96 THR A O 1
ATOM 763 N N . ARG A 1 97 ? -24.016 29.721 60.788 1.00 73.38 97 ARG A N 1
ATOM 764 C CA . ARG A 1 97 ? -23.438 30.978 61.318 1.00 73.38 97 ARG A CA 1
ATOM 765 C C . ARG A 1 97 ? -23.396 31.053 62.857 1.00 73.38 97 ARG A C 1
ATOM 767 O O . ARG A 1 97 ? -22.744 31.943 63.387 1.00 73.38 97 ARG A O 1
ATOM 774 N N . SER A 1 98 ? -24.088 30.152 63.560 1.00 78.75 98 SER A N 1
ATOM 775 C CA . SER A 1 98 ? -24.042 29.994 65.020 1.00 78.75 98 SER A CA 1
ATOM 776 C C . SER A 1 98 ? -22.995 28.979 65.511 1.00 78.75 98 SER A C 1
ATOM 778 O O . SER A 1 98 ? -22.949 28.704 66.705 1.00 78.75 98 SER A O 1
ATOM 780 N N . GLY A 1 99 ? -22.171 28.412 64.622 1.00 73.31 99 GLY A N 1
ATOM 781 C CA . GLY A 1 99 ? -21.137 27.429 64.967 1.00 73.31 99 GLY A CA 1
ATOM 782 C C . GLY A 1 99 ? -21.668 26.023 65.270 1.00 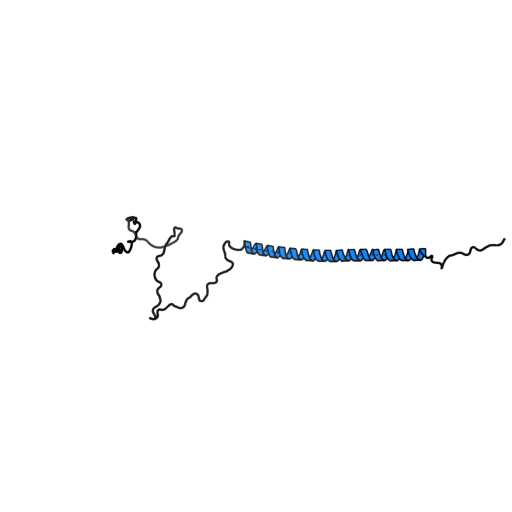73.31 99 GLY A C 1
ATOM 783 O O . GLY A 1 99 ? -20.918 25.183 65.759 1.00 73.31 99 GLY A O 1
ATOM 784 N N . LEU A 1 100 ? -22.947 25.748 64.991 1.00 74.81 100 LEU A N 1
ATOM 785 C CA . LEU A 1 100 ? -23.531 24.421 65.168 1.00 74.81 100 LEU A CA 1
ATOM 786 C C . LEU A 1 100 ? -23.297 23.582 63.905 1.00 74.81 100 LEU A C 1
ATOM 788 O O . LEU A 1 100 ? -23.460 24.077 62.788 1.00 74.81 100 LEU A O 1
ATOM 792 N N . ASN A 1 101 ? -22.951 22.305 64.074 1.00 74.75 101 ASN A N 1
ATOM 793 C CA . ASN A 1 101 ? -22.882 21.365 62.956 1.00 74.75 101 ASN A CA 1
ATOM 794 C C . ASN A 1 101 ? -24.254 21.253 62.279 1.00 74.75 101 ASN A C 1
ATOM 796 O O . ASN A 1 101 ? -25.269 21.060 62.957 1.00 74.75 101 ASN A O 1
ATOM 800 N N . TYR A 1 102 ? -24.283 21.361 60.952 1.00 72.81 102 TYR A N 1
ATOM 801 C CA . TYR A 1 102 ? -25.490 21.130 60.172 1.00 72.81 102 TYR A CA 1
ATOM 802 C C . TYR A 1 102 ? -25.953 19.681 60.351 1.00 72.81 102 TYR A C 1
ATOM 804 O O . TYR A 1 102 ? -25.181 18.741 60.167 1.00 72.81 102 TYR A O 1
ATOM 812 N N . LYS A 1 103 ? -27.226 19.507 60.714 1.00 71.38 103 LYS A N 1
ATOM 813 C CA . LYS A 1 103 ? -27.916 18.223 60.610 1.00 71.38 103 LYS A CA 1
ATOM 814 C C . LYS A 1 103 ? -28.751 18.254 59.344 1.00 71.38 103 LYS A C 1
ATOM 816 O O . LYS A 1 103 ? -29.585 19.145 59.189 1.00 71.38 103 LYS A O 1
ATOM 821 N N . GLU A 1 104 ? -28.523 17.285 58.471 1.00 73.69 104 GLU A N 1
ATOM 822 C CA . GLU A 1 104 ? -29.347 17.093 57.286 1.00 73.69 104 GLU A CA 1
ATOM 823 C C . GLU A 1 104 ? -30.802 16.791 57.700 1.00 73.69 104 GLU A C 1
ATOM 825 O O . GLU A 1 104 ? -31.022 16.029 58.650 1.00 73.69 104 GLU A O 1
ATOM 830 N N . PRO A 1 105 ? -31.811 17.412 57.060 1.00 74.94 105 PRO A N 1
ATOM 831 C CA . PRO A 1 105 ? -33.208 17.116 57.346 1.00 74.94 105 PRO A CA 1
ATOM 832 C C . PRO A 1 105 ? -33.555 15.688 56.915 1.00 74.94 105 PRO A C 1
ATOM 834 O O . PRO A 1 105 ? -33.187 15.240 55.833 1.00 74.94 105 PRO A O 1
ATOM 837 N N . THR A 1 106 ? -34.309 14.971 57.748 1.00 76.94 106 THR A N 1
ATOM 838 C CA . THR A 1 106 ? -34.752 13.608 57.434 1.00 76.94 106 THR A CA 1
ATOM 839 C C . THR A 1 106 ? -35.793 13.622 56.315 1.00 76.94 106 THR A C 1
ATOM 841 O O . THR A 1 106 ? -36.963 13.926 56.548 1.00 76.94 106 THR A O 1
ATOM 844 N N . TYR A 1 107 ? -35.378 13.260 55.103 1.00 70.75 107 TYR A N 1
ATOM 845 C CA . TYR A 1 107 ? -36.296 12.926 54.017 1.00 70.75 107 TYR A CA 1
ATOM 846 C C . TYR A 1 107 ? -36.920 11.537 54.255 1.00 70.75 107 TYR A C 1
ATOM 848 O O . TYR A 1 107 ? -36.247 10.648 54.785 1.00 70.75 107 TYR A O 1
ATOM 856 N N . PRO A 1 108 ? -38.198 11.317 53.893 1.00 68.12 108 PRO A N 1
ATOM 857 C CA . PRO A 1 108 ? -38.830 10.011 54.032 1.00 68.12 108 PRO A CA 1
ATOM 858 C C . PRO A 1 108 ? -38.187 9.000 53.076 1.00 68.12 108 PRO A C 1
ATOM 860 O O . PRO A 1 108 ? -38.171 9.200 51.862 1.00 68.12 108 PRO A O 1
ATOM 863 N N . ILE A 1 109 ? -37.680 7.899 53.630 1.00 60.91 109 ILE A N 1
ATOM 864 C CA . ILE A 1 109 ? -37.089 6.805 52.858 1.00 60.91 109 ILE A CA 1
ATOM 865 C C . ILE A 1 109 ? -38.220 6.018 52.186 1.00 60.91 109 ILE A C 1
ATOM 867 O O . ILE A 1 109 ? -39.015 5.370 52.868 1.00 60.91 109 ILE A O 1
ATOM 871 N N . MET A 1 110 ? -38.285 6.051 50.853 1.00 53.41 110 MET A N 1
ATOM 872 C CA . MET A 1 110 ? -39.124 5.125 50.087 1.00 53.41 110 MET A CA 1
ATOM 873 C C . MET A 1 110 ? -38.375 3.798 49.937 1.00 53.41 110 MET A C 1
ATOM 875 O O . MET A 1 110 ? -37.537 3.638 49.054 1.00 53.41 110 MET A O 1
ATOM 879 N N . ASN A 1 111 ? -38.645 2.870 50.857 1.00 42.94 111 ASN A N 1
ATOM 880 C CA . ASN A 1 111 ? -38.105 1.513 50.831 1.00 42.94 111 ASN A CA 1
ATOM 881 C C . ASN A 1 111 ? -38.932 0.614 49.898 1.00 42.94 111 ASN A C 1
ATOM 883 O O . ASN A 1 111 ? -39.683 -0.235 50.375 1.00 42.94 111 ASN A O 1
ATOM 887 N N . ASP A 1 112 ? -38.745 0.755 48.587 1.00 44.69 112 ASP A N 1
ATOM 888 C CA . ASP A 1 112 ? -39.108 -0.303 47.638 1.00 44.69 112 ASP A CA 1
ATOM 889 C C . ASP A 1 112 ? -37.934 -1.290 47.551 1.00 44.69 112 ASP A C 1
ATOM 891 O O . ASP A 1 112 ? -37.066 -1.182 46.689 1.00 44.69 112 ASP A O 1
ATOM 895 N N . ASN A 1 113 ? -37.873 -2.224 48.503 1.00 45.44 113 ASN A N 1
ATOM 896 C CA . ASN A 1 113 ? -36.915 -3.332 48.509 1.00 45.44 113 ASN A CA 1
ATOM 897 C C . ASN A 1 113 ? -37.604 -4.613 48.993 1.00 45.44 113 ASN A C 1
ATOM 899 O O . ASN A 1 113 ? -37.612 -4.919 50.187 1.00 45.44 113 ASN A O 1
ATOM 903 N N . GLU A 1 114 ? -38.141 -5.393 48.056 1.00 38.75 114 GLU A N 1
ATOM 904 C CA . GLU A 1 114 ? -38.361 -6.818 48.287 1.00 38.75 114 GLU A CA 1
ATOM 905 C C . GLU A 1 114 ? -37.077 -7.584 47.948 1.00 38.75 114 GLU A C 1
ATOM 907 O O . GLU A 1 114 ? -36.734 -7.694 46.779 1.00 38.75 114 GLU A O 1
ATOM 912 N N . ASN A 1 115 ? -36.443 -8.142 48.989 1.00 35.59 115 ASN A N 1
ATOM 913 C CA . ASN A 1 115 ? -35.797 -9.465 49.020 1.00 35.59 115 ASN A CA 1
ATOM 914 C C . ASN A 1 115 ? -34.629 -9.786 48.0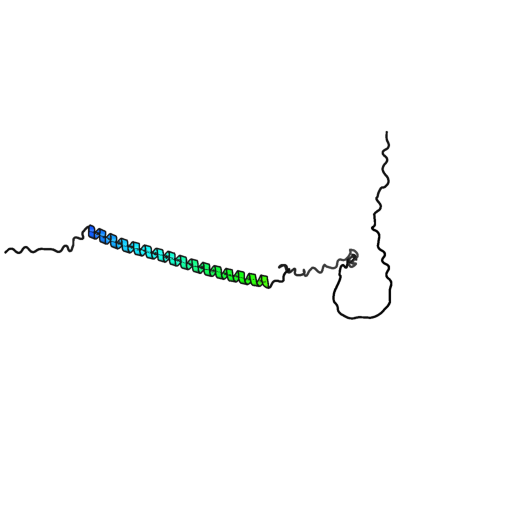33 1.00 35.59 115 ASN A C 1
ATOM 916 O O . ASN A 1 115 ? -34.572 -9.354 46.896 1.00 35.59 115 ASN A O 1
ATOM 920 N N . GLU A 1 116 ? -33.622 -10.594 48.392 1.00 35.78 116 GLU A N 1
ATOM 921 C CA . GLU A 1 116 ? -33.492 -11.499 49.543 1.00 35.78 116 GLU A CA 1
ATOM 922 C C . GLU A 1 116 ? -32.028 -11.899 49.851 1.00 35.78 116 GLU A C 1
ATOM 924 O O . GLU A 1 116 ? -31.174 -11.924 48.967 1.00 35.78 116 GLU A O 1
ATOM 929 N N . LYS A 1 117 ? -31.829 -12.353 51.108 1.00 31.81 117 LYS A N 1
ATOM 930 C CA . LYS A 1 117 ? -30.855 -13.372 51.585 1.00 31.81 117 LYS A CA 1
ATOM 931 C C . LYS A 1 117 ? -29.646 -12.931 52.445 1.00 31.81 117 LYS A C 1
ATOM 933 O O . LYS A 1 117 ? -28.535 -12.791 51.957 1.00 31.81 117 LYS A O 1
ATOM 938 N N . ALA A 1 118 ? -29.922 -12.832 53.756 1.00 32.72 118 ALA A N 1
ATOM 939 C CA . ALA A 1 118 ? -29.259 -13.450 54.936 1.00 32.72 118 ALA A CA 1
ATOM 940 C C . ALA A 1 118 ? -27.744 -13.821 54.901 1.00 32.72 118 ALA A C 1
ATOM 942 O O . ALA A 1 118 ? -27.232 -14.285 53.893 1.00 32.72 118 ALA A O 1
ATOM 943 N N . THR A 1 119 ? -26.983 -13.803 56.008 1.00 32.88 119 THR A N 1
ATOM 944 C CA . THR A 1 119 ? -27.314 -13.981 57.451 1.00 32.88 119 THR A CA 1
ATOM 945 C C . THR A 1 119 ? -26.599 -12.913 58.333 1.00 32.88 119 THR A C 1
ATOM 947 O O . THR A 1 119 ? -26.104 -11.945 57.772 1.00 32.88 119 THR A O 1
ATOM 950 N N . SER A 1 120 ? -26.482 -12.921 59.678 1.00 31.28 120 SER A N 1
ATOM 951 C CA . SER A 1 120 ? -26.850 -13.821 60.809 1.00 31.28 120 SER A CA 1
ATOM 952 C C . SER A 1 120 ? -26.720 -13.063 62.154 1.00 31.28 120 SER A C 1
ATOM 954 O O . SER A 1 120 ? -25.820 -12.238 62.256 1.00 31.28 120 SER A O 1
ATOM 956 N N . SER A 1 121 ? -27.485 -13.469 63.188 1.00 31.36 121 SER A N 1
ATOM 957 C CA . SER A 1 121 ? -27.330 -13.149 64.637 1.00 31.36 121 SER A CA 1
ATOM 958 C C . SER A 1 121 ? -27.465 -11.676 65.073 1.00 31.36 121 SER A C 1
ATOM 960 O O . SER A 1 121 ? -26.806 -10.808 64.527 1.00 31.36 121 SER A O 1
ATOM 962 N N . ASN A 1 122 ? -28.236 -11.277 66.090 1.00 30.31 122 ASN A N 1
ATOM 963 C CA . ASN A 1 122 ? -29.107 -11.933 67.089 1.00 30.31 122 ASN A CA 1
ATOM 964 C C . ASN A 1 122 ? -30.210 -10.886 67.472 1.00 30.31 122 ASN A C 1
ATOM 966 O O . ASN A 1 122 ? -30.159 -9.765 66.974 1.00 30.31 122 ASN A O 1
ATOM 970 N N . ASP A 1 123 ? -31.239 -11.108 68.298 1.00 29.17 123 ASP A N 1
ATOM 971 C CA . ASP A 1 123 ? -31.591 -12.210 69.210 1.00 29.17 123 ASP A CA 1
ATOM 972 C C . ASP A 1 123 ? -33.137 -12.370 69.328 1.00 29.17 123 ASP A C 1
ATOM 974 O O . ASP A 1 123 ? -33.882 -11.843 68.501 1.00 29.17 123 ASP A O 1
ATOM 978 N N . VAL A 1 124 ? -33.631 -13.092 70.340 1.00 34.78 124 VAL A N 1
ATOM 979 C CA . VAL A 1 124 ? -35.055 -13.402 70.597 1.00 34.78 124 VAL A CA 1
ATOM 980 C C . VAL A 1 124 ? -35.707 -12.445 71.613 1.00 34.78 124 VAL A C 1
ATOM 982 O O . VAL A 1 124 ? -35.181 -12.311 72.710 1.00 34.78 124 VAL A O 1
ATOM 985 N N . ASP A 1 125 ? -36.893 -11.876 71.316 1.00 30.66 125 ASP A N 1
ATOM 986 C CA . ASP A 1 125 ? -38.114 -12.178 72.105 1.00 30.66 125 ASP A CA 1
ATOM 987 C C . ASP A 1 125 ? -39.460 -11.739 71.475 1.00 30.66 125 ASP A C 1
ATOM 989 O O . ASP A 1 125 ? -39.520 -11.083 70.435 1.00 30.66 125 ASP A O 1
ATOM 993 N N . LYS A 1 126 ? -40.564 -12.211 72.073 1.00 37.00 126 LYS A N 1
ATOM 994 C CA . LYS A 1 126 ? -41.838 -12.544 71.408 1.00 37.00 126 LYS A CA 1
ATOM 995 C C . LYS A 1 126 ? -43.077 -11.834 71.987 1.00 37.00 126 LYS A C 1
ATOM 997 O O . LYS A 1 126 ? -43.376 -11.988 73.167 1.00 37.00 126 LYS A O 1
ATOM 1002 N N . SER A 1 127 ? -43.901 -11.208 71.133 1.00 32.25 127 SER A N 1
ATOM 1003 C CA . SER A 1 127 ? -45.394 -11.250 71.160 1.00 32.25 127 SER A CA 1
ATOM 1004 C C . SER A 1 127 ? -46.003 -10.372 70.041 1.00 32.25 127 SER A C 1
ATOM 1006 O O . SER A 1 127 ? -45.678 -9.201 69.930 1.00 32.25 127 SER A O 1
ATOM 1008 N N . THR A 1 128 ? -46.690 -10.929 69.035 1.00 36.47 128 THR A N 1
ATOM 1009 C CA . THR A 1 128 ? -48.124 -11.329 68.975 1.00 36.47 128 THR A CA 1
ATOM 1010 C C . THR A 1 128 ? -49.094 -10.190 68.592 1.00 36.47 128 THR A C 1
ATOM 1012 O O . THR A 1 128 ? -49.597 -9.531 69.488 1.00 36.47 128 THR A O 1
ATOM 1015 N N . LEU A 1 129 ? -49.440 -10.115 67.287 1.00 37.19 129 LEU A N 1
ATOM 1016 C CA . LEU A 1 129 ? -50.711 -9.646 66.658 1.00 37.19 129 LEU A CA 1
ATOM 1017 C C . LEU A 1 129 ? -51.201 -8.200 66.991 1.00 37.19 129 LEU A C 1
ATOM 1019 O O . LEU A 1 129 ? -51.031 -7.703 68.089 1.00 37.19 129 LEU A O 1
ATOM 1023 N N . VAL A 1 130 ? -51.838 -7.421 66.105 1.00 31.50 130 VAL A N 1
ATOM 1024 C CA . VAL A 1 130 ? -52.977 -7.707 65.205 1.00 31.50 130 VAL A CA 1
ATOM 1025 C C . VAL A 1 130 ? -52.981 -6.729 64.006 1.00 31.50 130 VAL A C 1
ATOM 1027 O O . VAL A 1 130 ? -52.615 -5.565 64.146 1.00 31.50 130 VAL A O 1
ATOM 1030 N N . THR A 1 131 ? -53.452 -7.196 62.846 1.00 40.03 131 THR A N 1
ATOM 1031 C CA . THR A 1 131 ? -53.719 -6.424 61.614 1.00 40.03 131 THR A CA 1
ATOM 1032 C C . THR A 1 131 ? -54.838 -5.382 61.770 1.00 40.03 131 THR A C 1
ATOM 1034 O O . THR A 1 131 ? -55.910 -5.726 62.258 1.00 40.03 131 THR A O 1
ATOM 1037 N N . ASP A 1 132 ? -54.669 -4.166 61.230 1.00 48.59 132 ASP A N 1
ATOM 1038 C CA . ASP A 1 132 ? -55.799 -3.270 60.905 1.00 48.59 132 ASP A CA 1
ATOM 1039 C C . ASP A 1 132 ? -55.511 -2.450 59.623 1.00 48.59 132 ASP A C 1
ATOM 1041 O O . ASP A 1 132 ? -54.943 -1.355 59.660 1.00 48.59 132 ASP A O 1
ATOM 1045 N N . GLU A 1 133 ? -55.863 -3.005 58.455 1.00 54.22 133 GLU A N 1
ATOM 1046 C CA . GLU A 1 133 ? -55.680 -2.365 57.141 1.00 54.22 133 GLU A CA 1
ATOM 1047 C C . GLU A 1 133 ? -56.641 -1.181 56.933 1.00 54.22 133 GLU A C 1
ATOM 1049 O O . GLU A 1 133 ? -57.738 -1.306 56.380 1.00 54.22 133 GLU A O 1
ATOM 1054 N N . ARG A 1 134 ? -56.214 0.028 57.303 1.00 55.53 134 ARG A N 1
ATOM 1055 C CA . ARG A 1 134 ? -56.992 1.248 57.034 1.00 55.53 134 ARG A CA 1
ATOM 1056 C C . ARG A 1 134 ? -56.702 1.805 55.645 1.00 55.53 134 ARG A C 1
ATOM 1058 O O . ARG A 1 134 ? -55.952 2.764 55.481 1.00 55.53 134 ARG A O 1
ATOM 1065 N N . ARG A 1 135 ? -57.353 1.212 54.641 1.00 56.31 135 ARG A N 1
ATOM 1066 C CA . ARG A 1 135 ? -57.332 1.647 53.233 1.00 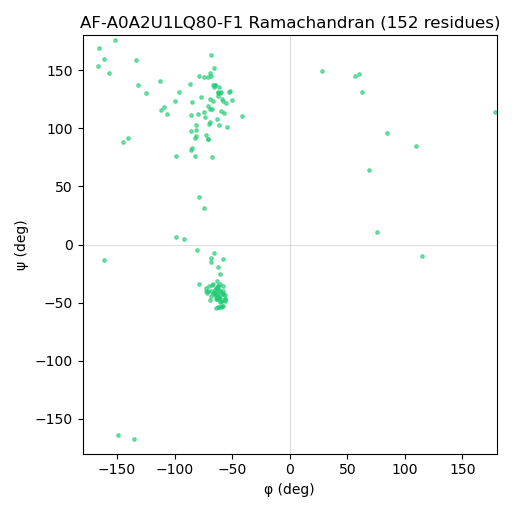56.31 135 ARG A CA 1
ATOM 1067 C C . ARG A 1 135 ? -57.750 3.123 53.101 1.00 56.31 135 ARG A C 1
ATOM 1069 O O . ARG A 1 135 ? -58.937 3.451 53.147 1.00 56.31 135 ARG A O 1
ATOM 1076 N N . ALA A 1 136 ? -56.773 4.014 52.939 1.00 63.50 136 ALA A N 1
ATOM 1077 C CA . ALA A 1 136 ? -57.004 5.453 52.852 1.00 63.50 136 ALA A CA 1
ATOM 1078 C C . ALA A 1 136 ? -57.795 5.830 51.584 1.00 63.50 136 ALA A C 1
ATOM 1080 O O . ALA A 1 136 ? -57.512 5.350 50.486 1.00 63.50 136 ALA A O 1
ATOM 1081 N N . LYS A 1 137 ? -58.792 6.711 51.732 1.00 72.81 137 LYS A N 1
ATOM 1082 C CA . LYS A 1 137 ? -59.531 7.288 50.597 1.00 72.81 137 LYS A CA 1
ATOM 1083 C C . LYS A 1 137 ? -58.696 8.405 49.948 1.00 72.81 137 LYS A C 1
ATOM 1085 O O . LYS A 1 137 ? -58.022 9.128 50.681 1.00 72.81 137 LYS A O 1
ATOM 1090 N N . PRO A 1 138 ? -58.750 8.588 48.615 1.00 75.50 138 PRO A N 1
ATOM 1091 C CA . PRO A 1 138 ? -57.991 9.637 47.939 1.00 75.50 138 PRO A CA 1
ATOM 1092 C C . PRO A 1 138 ? -58.420 11.031 48.419 1.00 75.50 138 PRO A C 1
ATOM 1094 O O . PRO A 1 138 ? -59.609 11.349 48.469 1.00 75.50 138 PRO A O 1
ATOM 1097 N N . TYR A 1 139 ? -57.436 11.857 48.773 1.00 78.44 139 TYR A N 1
ATOM 1098 C CA . TYR A 1 139 ? -57.641 13.229 49.227 1.00 78.44 139 TYR A CA 1
ATOM 1099 C C . TYR A 1 139 ? -57.938 14.156 48.042 1.00 78.44 139 TYR A C 1
ATOM 1101 O O . TYR A 1 139 ? -57.162 14.219 47.089 1.00 78.44 139 TYR A O 1
ATOM 1109 N N . ILE A 1 140 ? -59.041 14.902 48.122 1.00 80.81 140 ILE A N 1
ATOM 1110 C CA . ILE A 1 140 ? -59.391 15.957 47.165 1.00 80.81 140 ILE A CA 1
ATOM 1111 C C . ILE A 1 140 ? -59.221 17.302 47.888 1.00 80.81 140 ILE A C 1
ATOM 1113 O O . ILE A 1 140 ? -59.902 17.522 48.893 1.00 80.81 140 ILE A O 1
ATOM 1117 N N . PRO A 1 141 ? -58.326 18.198 47.430 1.00 81.12 141 PRO A N 1
ATOM 1118 C CA . PRO A 1 141 ? -58.095 19.473 48.097 1.00 81.12 141 PRO A CA 1
ATOM 1119 C C . PRO A 1 141 ? -59.317 20.406 47.980 1.00 81.12 141 PRO A C 1
ATOM 1121 O O . PRO A 1 141 ? -59.971 20.427 46.932 1.00 81.12 141 PRO A O 1
ATOM 1124 N N . PRO A 1 142 ? -59.618 21.223 49.008 1.00 79.88 142 PRO A N 1
ATOM 1125 C CA . PRO A 1 142 ? -60.660 22.243 48.922 1.00 79.88 142 PRO A CA 1
ATOM 1126 C C . PRO A 1 142 ? -60.350 23.264 47.821 1.00 79.88 142 PRO A C 1
ATOM 1128 O O . PRO A 1 142 ? -59.251 23.816 47.777 1.00 79.88 142 PRO A O 1
ATOM 1131 N N . ILE A 1 143 ? -61.324 23.547 46.953 1.00 69.38 143 ILE A N 1
ATOM 1132 C CA . ILE A 1 143 ? -61.173 24.540 45.882 1.00 69.38 143 ILE A CA 1
ATOM 1133 C C . ILE A 1 143 ? -61.157 25.948 46.508 1.00 69.38 143 ILE A C 1
ATOM 1135 O O . ILE A 1 143 ? -62.151 26.337 47.132 1.00 69.38 143 ILE A O 1
ATOM 1139 N N . PRO A 1 144 ? -60.077 26.737 46.355 1.00 74.56 144 PRO A N 1
ATOM 1140 C CA . PRO A 1 144 ? -60.036 28.093 46.888 1.00 74.56 144 PRO A CA 1
ATOM 1141 C C . PRO A 1 144 ? -60.964 29.033 46.094 1.00 74.56 144 PRO A C 1
ATOM 1143 O O . PRO A 1 144 ? -61.075 28.936 44.875 1.00 74.56 144 PRO A O 1
ATOM 1146 N N . PHE A 1 145 ? -61.591 29.977 46.806 1.00 72.56 145 PHE A N 1
ATOM 1147 C CA . PHE A 1 145 ? -62.478 31.037 46.285 1.00 72.56 145 PHE A CA 1
ATOM 1148 C C . PHE A 1 145 ? -63.847 30.589 45.722 1.00 72.56 145 PHE A C 1
ATOM 1150 O O . PHE A 1 145 ? -64.197 30.845 44.573 1.00 72.56 145 PHE A O 1
ATOM 1157 N N . LEU A 1 146 ? -64.704 30.037 46.592 1.00 67.69 146 LEU A N 1
ATOM 1158 C CA . LEU A 1 146 ? -66.138 29.807 46.316 1.00 67.69 146 LEU A CA 1
ATOM 1159 C C . LEU A 1 146 ? -66.955 31.099 46.058 1.00 67.69 146 LEU A C 1
ATOM 1161 O O . LEU A 1 146 ? -68.049 31.044 45.494 1.00 67.69 146 LEU A O 1
ATOM 1165 N N . GLY A 1 147 ? -66.453 32.265 46.479 1.00 68.44 147 GLY A N 1
ATOM 1166 C CA . GLY A 1 147 ? -67.144 33.552 46.373 1.00 68.44 147 GLY A CA 1
ATOM 1167 C C . GLY A 1 147 ? -66.942 34.242 45.023 1.00 68.44 147 GLY A C 1
ATOM 1168 O O . GLY A 1 147 ? -65.956 34.947 44.827 1.00 68.44 147 GLY A O 1
ATOM 1169 N N . ARG A 1 148 ? -67.906 34.103 44.104 1.00 68.31 148 ARG A N 1
ATOM 1170 C CA . ARG A 1 148 ? -67.946 34.897 42.861 1.00 68.31 148 ARG A CA 1
ATOM 1171 C C . ARG A 1 148 ? -68.102 36.391 43.176 1.00 68.31 148 ARG A C 1
ATOM 1173 O O . ARG A 1 148 ? -69.050 36.770 43.864 1.00 68.31 148 ARG A O 1
ATOM 1180 N N . MET A 1 149 ? -67.277 37.247 42.567 1.00 63.47 149 MET A N 1
ATOM 1181 C CA . MET A 1 149 ? -67.612 38.670 42.422 1.00 63.47 149 MET A CA 1
ATOM 1182 C C . MET A 1 149 ? -68.914 38.797 41.621 1.00 63.47 149 MET A C 1
ATOM 1184 O O . MET A 1 149 ? -68.967 38.441 40.441 1.00 63.47 149 MET A O 1
ATOM 1188 N N . ARG A 1 150 ? -69.968 39.308 42.262 1.00 65.81 150 ARG A N 1
ATOM 1189 C CA . ARG A 1 150 ? -71.190 39.724 41.568 1.00 65.81 150 ARG A CA 1
ATOM 1190 C C . ARG A 1 150 ? -70.855 40.968 40.745 1.00 65.81 150 ARG A C 1
ATOM 1192 O O . ARG A 1 150 ? -70.346 41.935 41.300 1.00 65.81 150 ARG A O 1
ATOM 1199 N N . LYS A 1 151 ? -71.130 40.944 39.439 1.00 70.19 151 LYS A N 1
ATOM 1200 C CA . LYS A 1 151 ? -71.172 42.174 38.642 1.00 70.19 151 LYS A CA 1
ATOM 1201 C C . LYS A 1 151 ? -72.521 42.832 38.896 1.00 70.19 151 LYS A C 1
ATOM 1203 O O . LYS A 1 151 ? -73.547 42.268 38.518 1.00 70.19 151 LYS A O 1
ATOM 1208 N N . GLU A 1 152 ? -72.506 43.979 39.555 1.00 62.81 152 GLU A N 1
ATOM 1209 C CA . GLU A 1 152 ? -73.670 44.858 39.615 1.00 62.81 152 GLU A CA 1
ATOM 1210 C C . GLU A 1 152 ? -73.904 45.464 38.222 1.00 62.81 152 GLU A C 1
ATOM 1212 O O . GLU A 1 152 ? -72.966 45.620 37.434 1.00 62.81 152 GLU A O 1
ATOM 1217 N N . LYS A 1 153 ? -75.172 45.708 37.889 1.00 56.62 153 LYS A N 1
ATOM 1218 C CA . LYS A 1 153 ? -75.590 46.400 36.669 1.00 56.62 153 LYS A CA 1
ATOM 1219 C C . LYS A 1 153 ? -76.176 47.743 37.082 1.00 56.62 153 LYS A C 1
ATOM 1221 O O . LYS A 1 153 ? -77.230 47.718 37.711 1.00 56.62 153 LYS A O 1
ATOM 1226 N N . GLU A 1 154 ? -75.544 48.835 36.673 1.00 43.75 154 GLU A N 1
ATOM 1227 C CA . GLU A 1 154 ? -76.138 49.906 35.851 1.00 43.75 154 GLU A CA 1
ATOM 1228 C C . GLU A 1 154 ? -75.006 50.763 35.261 1.00 43.75 154 GLU A C 1
ATOM 1230 O O . GLU A 1 154 ? -74.049 51.062 36.012 1.00 43.75 154 GLU A O 1
#

pLDDT: mean 72.62, std 21.42, range [29.17, 98.38]

Organism: Artemisia annua (NCBI:txid35608)

Secondary structure (DSSP, 8-state):
----------TT---HHHHHHHHHHHHHHHHHHHHHHHHHHHHHHHHHHHHHHHHHHHHHHHHHHHHHHHHHSS-TT--S---PPPTT-S----B-TTSPBPPPP------------------------------PPPP-PPPS----------

Mean predicted aligned error: 21.85 Å